Protein AF-A0A317D134-F1 (afdb_monomer)

Sequence (85 aa):
MALMVALEEYEAGLCKRCGHDLAESTDPAHDYNNPTATAVYLPAPGTPVQCHCCAALERSEQAVAAQNPQFPAAIMHAVQLVPRG

Organism: NCBI:txid2202421

Radius of gyration: 20.53 Å; Cα contacts (8 Å, |Δi|>4): 48; chains: 1; bounding box: 48×37×53 Å

Secondary structure (DSSP, 8-state):
-HHHHHHHHHHHTB-TTT--B------GGG-TT-TT-S----PPTTPPP--HHHHHHHHHHHHHHHH-TTSTT------------

Foldseek 3Di:
DVVVVVVVVQQVQADPPPRDGLDDPDDPLADPPDPNRPHHDDPDPPDDRDDPVVVVVVVVLVVQCVVPVPCSPDDDDDDDDDDDD

pLDDT: mean 81.04, std 7.31, range [60.62, 91.88]

Solvent-accessible surface area (backbone atoms only — not comparable to full-atom values): 5659 Å² total; per-residue (Å²): 112,70,68,60,54,55,47,52,58,53,56,68,46,30,33,93,86,79,66,48,74,62,73,75,96,60,60,76,68,30,29,84,87,39,94,82,39,89,51,63,85,71,79,59,89,92,56,84,86,71,50,66,67,60,54,52,49,53,53,48,50,52,53,49,22,73,74,30,75,91,48,52,8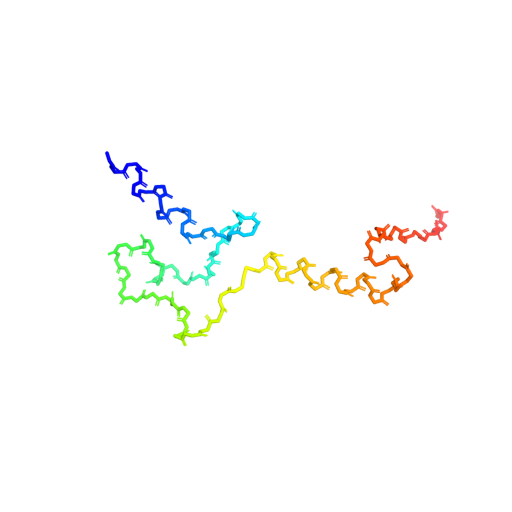5,60,86,78,84,86,82,78,93,72,85,85,127

Structure (mmCIF, N/CA/C/O backbone):
data_AF-A0A317D134-F1
#
_entry.id   AF-A0A317D134-F1
#
loop_
_atom_site.group_PDB
_atom_site.id
_atom_site.type_symbol
_atom_site.label_atom_id
_atom_site.label_alt_id
_atom_site.label_comp_id
_atom_site.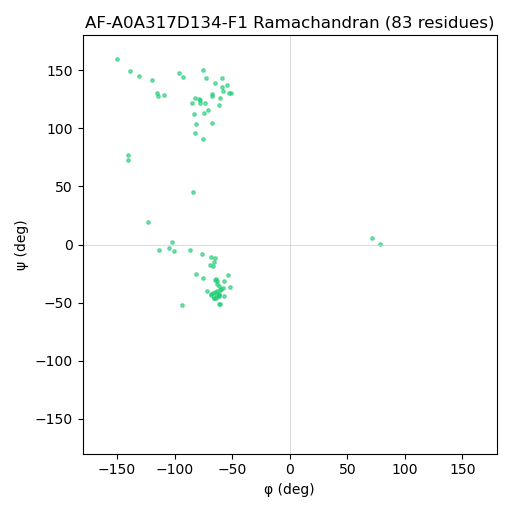label_asym_id
_atom_site.label_entity_id
_atom_site.label_seq_id
_atom_site.pdbx_PDB_ins_code
_atom_site.Cartn_x
_atom_site.Cartn_y
_atom_site.Cartn_z
_atom_site.occupancy
_atom_site.B_iso_or_equiv
_atom_site.auth_seq_id
_atom_site.auth_comp_id
_atom_site.auth_asym_id
_atom_site.auth_atom_id
_atom_site.pdbx_PDB_model_num
ATOM 1 N N . MET A 1 1 ? -1.344 -6.210 29.388 1.00 72.12 1 MET A N 1
ATOM 2 C CA . MET A 1 1 ? -1.981 -6.820 28.198 1.00 72.12 1 MET A CA 1
ATOM 3 C C . MET A 1 1 ? -2.456 -5.806 27.161 1.00 72.12 1 MET A C 1
ATOM 5 O O . MET A 1 1 ? -2.331 -6.125 25.993 1.00 72.12 1 MET A O 1
ATOM 9 N N . ALA A 1 2 ? -2.923 -4.604 27.530 1.00 83.38 2 ALA A N 1
ATOM 10 C CA . ALA A 1 2 ? -3.392 -3.589 26.566 1.00 83.38 2 ALA A CA 1
ATOM 11 C C . ALA A 1 2 ? -2.399 -3.255 25.428 1.00 83.38 2 ALA A C 1
ATOM 13 O O . ALA A 1 2 ? -2.810 -3.096 24.289 1.00 83.38 2 ALA A O 1
ATOM 14 N N . LEU A 1 3 ? -1.092 -3.227 25.716 1.00 86.00 3 LEU A N 1
ATOM 15 C CA . LEU A 1 3 ? -0.049 -2.982 24.708 1.00 86.00 3 LEU A CA 1
ATOM 16 C C . LEU A 1 3 ? 0.030 -4.058 23.613 1.00 86.00 3 LEU A C 1
ATOM 18 O O . LEU A 1 3 ? 0.339 -3.727 22.478 1.00 86.00 3 LEU A O 1
ATOM 22 N N . MET A 1 4 ? -0.248 -5.324 23.939 1.00 91.88 4 MET A N 1
ATOM 23 C CA . MET A 1 4 ? -0.222 -6.406 22.945 1.00 91.88 4 MET A CA 1
ATOM 24 C C . MET A 1 4 ? -1.415 -6.303 21.993 1.00 91.88 4 MET A C 1
ATOM 26 O O . MET A 1 4 ? -1.246 -6.471 20.796 1.00 91.88 4 MET A O 1
ATOM 30 N N . VAL A 1 5 ? -2.592 -5.953 22.523 1.00 89.06 5 VAL A N 1
ATOM 31 C CA . VAL A 1 5 ? -3.806 -5.735 21.719 1.00 89.06 5 VAL A CA 1
ATOM 32 C C . VAL A 1 5 ? -3.619 -4.550 20.773 1.00 89.06 5 VAL A C 1
ATOM 34 O O . VAL A 1 5 ? -3.866 -4.674 19.582 1.00 89.06 5 VAL A O 1
ATOM 37 N N . ALA A 1 6 ? -3.090 -3.432 21.280 1.00 82.38 6 ALA A N 1
ATOM 38 C CA . ALA A 1 6 ? -2.802 -2.263 20.451 1.00 82.38 6 ALA A CA 1
ATOM 39 C C . ALA A 1 6 ? -1.774 -2.567 19.344 1.00 82.38 6 ALA A C 1
ATOM 41 O O . ALA A 1 6 ? -1.877 -2.036 18.240 1.00 82.38 6 ALA A O 1
ATOM 42 N N . LEU A 1 7 ? -0.786 -3.425 19.624 1.00 86.31 7 LEU A N 1
ATOM 43 C CA . LEU A 1 7 ? 0.188 -3.854 18.623 1.00 86.31 7 LEU A CA 1
ATOM 44 C C . LEU A 1 7 ? -0.458 -4.731 17.542 1.00 86.31 7 LEU A C 1
ATOM 46 O O . LEU A 1 7 ? -0.201 -4.511 16.364 1.00 86.31 7 LEU A O 1
ATOM 50 N N . GLU A 1 8 ? -1.314 -5.681 17.921 1.00 89.19 8 GLU A N 1
ATOM 51 C CA . GLU A 1 8 ? -2.047 -6.523 16.966 1.00 89.19 8 GLU A CA 1
ATOM 52 C C . GLU A 1 8 ? -2.963 -5.692 16.057 1.00 89.19 8 GLU A C 1
ATOM 54 O O . GLU A 1 8 ? -2.988 -5.908 14.844 1.00 89.19 8 GLU A O 1
ATOM 59 N N . GLU A 1 9 ? -3.676 -4.714 16.622 1.00 83.12 9 GLU A N 1
ATOM 60 C CA . GLU A 1 9 ? -4.516 -3.779 15.866 1.00 83.12 9 GLU A CA 1
ATOM 61 C C . GLU A 1 9 ? -3.689 -2.938 14.887 1.00 83.12 9 GLU A C 1
ATOM 63 O O . GLU A 1 9 ? -4.054 -2.813 13.716 1.00 83.12 9 GLU A O 1
ATOM 68 N N . TYR A 1 10 ? -2.540 -2.421 15.331 1.00 83.62 10 TYR A N 1
ATOM 69 C CA . TYR A 1 10 ? -1.615 -1.690 14.467 1.00 83.62 10 TYR A CA 1
ATOM 70 C C . TYR A 1 10 ? -1.101 -2.568 13.318 1.00 83.62 10 TYR A C 1
ATOM 72 O O . TYR A 1 10 ? -1.212 -2.201 12.150 1.00 83.62 10 TYR A O 1
ATOM 80 N N . GLU A 1 11 ? -0.595 -3.764 13.623 1.00 88.44 11 GLU A N 1
ATOM 81 C CA . GLU A 1 11 ? -0.069 -4.686 12.617 1.00 88.44 11 GLU A CA 1
ATOM 82 C C . GLU A 1 11 ? -1.146 -5.166 11.637 1.00 88.44 11 GLU A C 1
ATOM 84 O O . GLU A 1 11 ? -0.831 -5.464 10.479 1.00 88.44 11 GLU A O 1
ATOM 89 N N . ALA A 1 12 ? -2.409 -5.261 12.062 1.00 84.81 12 ALA A N 1
ATOM 90 C CA . ALA A 1 12 ? -3.534 -5.584 11.187 1.00 84.81 12 ALA A CA 1
ATOM 91 C C . ALA A 1 12 ? -3.749 -4.520 10.096 1.00 84.81 12 ALA A C 1
ATOM 93 O O . ALA A 1 12 ? -4.122 -4.878 8.979 1.00 84.81 12 ALA A O 1
ATOM 94 N N . GLY A 1 13 ? -3.439 -3.253 10.388 1.00 80.81 13 GLY A N 1
ATOM 95 C CA . GLY A 1 13 ? -3.482 -2.142 9.434 1.00 80.81 13 GLY A CA 1
ATOM 96 C C . GLY A 1 13 ? -2.311 -2.096 8.446 1.00 80.81 13 GLY A C 1
ATOM 97 O O . GLY A 1 13 ? -2.348 -1.316 7.496 1.00 80.81 13 GLY A O 1
ATOM 98 N N . LEU A 1 14 ? -1.278 -2.929 8.621 1.00 87.88 14 LEU A N 1
ATOM 99 C CA . LEU A 1 14 ? -0.096 -2.930 7.759 1.00 87.88 14 LEU A CA 1
ATOM 100 C C . LEU A 1 14 ? -0.205 -3.925 6.604 1.00 87.88 14 LEU A C 1
ATOM 102 O O . LEU A 1 14 ? -0.652 -5.069 6.743 1.00 87.88 14 LEU A O 1
ATOM 106 N N . CYS A 1 15 ? 0.337 -3.534 5.453 1.00 89.19 15 CYS A N 1
ATOM 107 C CA . CYS A 1 15 ? 0.559 -4.449 4.349 1.00 89.19 15 CYS A CA 1
ATOM 108 C C . CYS A 1 15 ? 1.529 -5.560 4.771 1.00 89.19 15 CYS A C 1
ATOM 110 O O . CYS A 1 15 ? 2.701 -5.307 5.046 1.00 89.19 15 CYS A O 1
ATOM 112 N N . LYS A 1 16 ? 1.084 -6.819 4.706 1.00 88.12 16 LYS A N 1
ATOM 113 C CA . LYS A 1 16 ? 1.903 -7.985 5.086 1.00 88.12 16 LYS A CA 1
ATOM 114 C C . LYS A 1 16 ? 3.128 -8.225 4.189 1.00 88.12 16 LYS A C 1
ATOM 116 O O . LYS A 1 16 ? 3.979 -9.032 4.543 1.00 88.12 16 L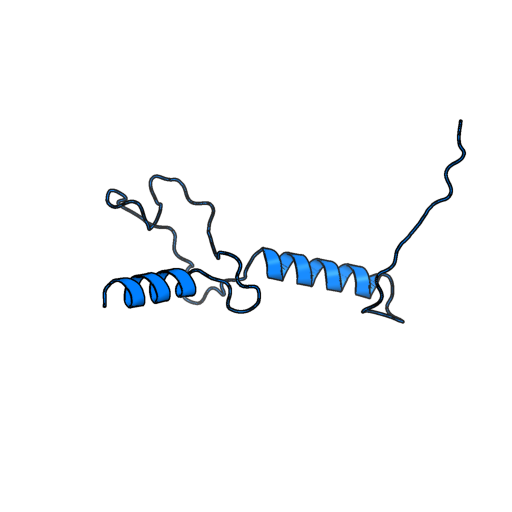YS A O 1
ATOM 121 N N . ARG A 1 17 ? 3.228 -7.544 3.038 1.00 89.00 17 ARG A N 1
ATOM 122 C CA . ARG A 1 17 ? 4.382 -7.626 2.124 1.00 89.00 17 ARG A CA 1
ATOM 123 C C . ARG A 1 17 ? 5.418 -6.532 2.380 1.00 89.00 17 ARG A C 1
ATOM 125 O O . ARG A 1 17 ? 6.598 -6.843 2.468 1.00 89.00 17 ARG A O 1
ATOM 132 N N . CYS A 1 18 ? 5.002 -5.266 2.429 1.00 89.81 18 CYS A N 1
ATOM 133 C CA . CYS A 1 18 ? 5.928 -4.125 2.477 1.00 89.81 18 CYS A CA 1
ATOM 134 C C . CYS A 1 18 ? 5.889 -3.323 3.785 1.00 89.81 18 CYS A C 1
ATOM 136 O O . CYS A 1 18 ? 6.678 -2.394 3.930 1.00 89.81 18 CYS A O 1
ATOM 138 N N . GLY A 1 19 ? 4.982 -3.643 4.713 1.00 89.81 19 GLY A N 1
ATOM 139 C CA . GLY A 1 19 ? 4.863 -2.968 6.007 1.00 89.81 19 GLY A CA 1
ATOM 140 C C . GLY A 1 19 ? 4.314 -1.541 5.953 1.00 89.81 19 GLY A C 1
ATOM 141 O O . GLY A 1 19 ? 4.305 -0.879 6.980 1.00 89.81 19 GLY A O 1
ATOM 142 N N . HIS A 1 20 ? 3.875 -1.049 4.789 1.00 87.50 20 HIS A N 1
ATOM 143 C CA . HIS A 1 20 ? 3.199 0.249 4.690 1.00 87.50 20 HIS A CA 1
ATOM 144 C C . HIS A 1 20 ? 1.762 0.171 5.198 1.00 87.50 20 HIS A C 1
ATOM 146 O O . HIS A 1 20 ? 1.103 -0.858 5.017 1.00 87.50 20 HIS A O 1
ATOM 152 N N . ASP A 1 21 ? 1.270 1.285 5.737 1.00 84.06 21 ASP A N 1
ATOM 153 C CA . ASP A 1 21 ? -0.122 1.425 6.152 1.00 84.06 21 ASP A CA 1
ATOM 154 C C . ASP A 1 21 ? -1.070 1.165 4.973 1.00 84.06 21 ASP A C 1
ATOM 156 O O . ASP A 1 21 ? -0.920 1.717 3.878 1.00 84.06 21 ASP A O 1
ATOM 160 N N . LEU A 1 22 ? -2.083 0.334 5.209 1.00 78.38 22 LEU A N 1
ATOM 161 C CA . LEU A 1 22 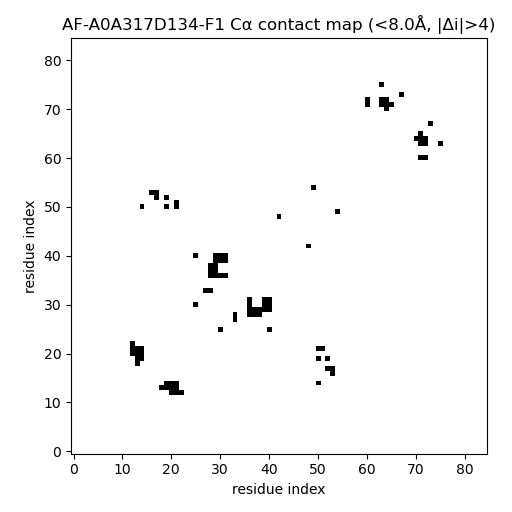? -3.244 0.161 4.336 1.00 78.38 22 LEU A CA 1
ATOM 162 C C . LEU A 1 22 ? -4.288 1.245 4.635 1.00 78.38 22 LEU A C 1
ATOM 164 O O . LEU A 1 22 ? -5.471 0.955 4.781 1.00 78.38 22 LEU A O 1
ATOM 168 N N . ALA A 1 23 ? -3.842 2.493 4.775 1.00 68.56 23 ALA A N 1
ATOM 169 C CA . ALA A 1 23 ? -4.730 3.606 5.057 1.00 68.56 23 ALA A CA 1
ATOM 170 C C . ALA A 1 23 ? -5.530 3.966 3.798 1.00 68.56 23 ALA A C 1
ATOM 172 O O . ALA A 1 23 ? -4.962 4.307 2.756 1.00 68.56 23 ALA A O 1
ATOM 173 N N . GLU A 1 24 ? -6.854 3.908 3.898 1.00 66.19 24 GLU A N 1
ATOM 174 C CA . GLU A 1 24 ? -7.727 4.597 2.955 1.00 66.19 24 GLU A CA 1
ATOM 175 C C . GLU A 1 24 ? -7.674 6.105 3.241 1.00 66.19 24 GLU A C 1
ATOM 177 O O . GLU A 1 24 ? -7.594 6.537 4.391 1.00 66.19 24 GLU A O 1
ATOM 182 N N . SER A 1 25 ? -7.724 6.934 2.197 1.00 60.62 25 SER A N 1
ATOM 183 C CA . SER A 1 25 ? -7.977 8.364 2.384 1.00 60.62 25 SER A CA 1
ATOM 184 C C . SER A 1 25 ? -9.463 8.529 2.695 1.00 60.62 25 SER A C 1
ATOM 186 O O . SER A 1 25 ? -10.281 8.632 1.783 1.00 60.62 25 SER A O 1
ATOM 188 N N . THR A 1 26 ? -9.819 8.508 3.977 1.00 67.25 26 THR A N 1
ATOM 189 C CA . THR A 1 26 ? -11.206 8.657 4.430 1.00 67.25 26 THR A CA 1
ATOM 190 C C . THR A 1 26 ? -11.512 10.102 4.811 1.00 67.25 26 THR A C 1
ATOM 192 O O . THR A 1 26 ? -10.656 10.829 5.314 1.00 67.25 26 THR A O 1
ATOM 195 N N . ASP A 1 27 ? -12.758 10.522 4.586 1.00 80.44 27 ASP A N 1
ATOM 196 C CA . ASP A 1 27 ? -13.322 11.712 5.231 1.00 80.44 27 ASP A CA 1
ATOM 197 C C . ASP A 1 27 ? -13.139 11.587 6.761 1.00 80.44 27 ASP A C 1
ATOM 199 O O . ASP A 1 27 ? -13.497 10.539 7.306 1.00 80.44 27 ASP A O 1
ATOM 203 N N . PRO A 1 28 ? -12.615 12.604 7.475 1.00 82.25 28 PRO A N 1
ATOM 204 C CA . PRO A 1 28 ? -12.481 12.571 8.935 1.00 82.25 28 PRO A CA 1
ATOM 205 C C . PRO A 1 28 ? -13.782 12.255 9.695 1.00 82.25 28 PRO A C 1
ATOM 207 O O . PRO A 1 28 ? -13.739 11.737 10.814 1.00 82.25 28 PRO A O 1
ATOM 210 N N . ALA A 1 29 ? -14.948 12.554 9.109 1.00 86.50 29 ALA A N 1
ATOM 211 C CA . ALA A 1 29 ? -16.250 12.200 9.678 1.00 86.50 29 ALA A CA 1
ATOM 212 C C . ALA A 1 29 ? -16.535 10.684 9.664 1.00 86.50 29 ALA A C 1
ATOM 214 O O . ALA A 1 29 ? -17.412 10.224 10.396 1.00 86.50 29 ALA A O 1
ATOM 215 N N . HIS A 1 30 ? -15.797 9.919 8.854 1.00 84.62 30 HIS A N 1
ATOM 216 C CA . HIS A 1 30 ? -15.928 8.472 8.671 1.00 84.62 30 HIS A CA 1
ATOM 217 C C . HIS A 1 30 ? -14.619 7.713 8.960 1.00 84.62 30 HIS A C 1
ATOM 219 O O . HIS A 1 30 ? -14.431 6.588 8.490 1.00 84.62 30 HIS A O 1
ATOM 225 N N . ASP A 1 31 ? -13.695 8.336 9.697 1.00 80.94 31 ASP A N 1
ATOM 226 C CA . ASP A 1 31 ? -12.463 7.699 10.163 1.00 80.94 31 ASP A CA 1
ATOM 227 C C . ASP A 1 31 ? -12.798 6.612 11.196 1.00 80.94 31 ASP A C 1
ATOM 229 O O . ASP A 1 31 ? -13.507 6.863 12.172 1.00 80.94 31 ASP A O 1
ATOM 233 N N . TYR A 1 32 ? -12.259 5.409 10.995 1.00 77.38 32 TYR A N 1
ATOM 234 C CA . TYR A 1 32 ? -12.428 4.272 11.900 1.00 77.38 32 TYR A CA 1
ATOM 235 C C . TYR A 1 32 ? -11.966 4.570 13.337 1.00 77.38 32 TYR A C 1
ATOM 237 O O . TYR A 1 32 ? -12.540 4.055 14.294 1.00 77.38 32 TYR A O 1
ATOM 245 N N . ASN A 1 33 ? -10.958 5.430 13.503 1.00 77.69 33 ASN A N 1
ATOM 246 C CA . ASN A 1 33 ? -10.409 5.804 14.805 1.00 77.69 33 ASN A CA 1
ATOM 247 C C . ASN A 1 33 ? -11.151 6.976 15.466 1.00 77.69 33 ASN A C 1
ATOM 249 O O . ASN A 1 33 ? -10.832 7.341 16.600 1.00 77.69 33 ASN A O 1
ATOM 253 N N . ASN A 1 34 ? -12.125 7.592 14.789 1.00 83.69 34 ASN A N 1
ATOM 254 C CA . ASN A 1 34 ? -12.913 8.677 15.358 1.00 83.69 34 ASN A CA 1
ATOM 255 C C . ASN A 1 34 ? -14.061 8.103 16.217 1.00 83.69 34 ASN A C 1
ATOM 257 O O . ASN A 1 34 ? -15.026 7.567 15.672 1.00 83.69 34 ASN A O 1
ATOM 261 N N . PRO A 1 35 ? -14.045 8.280 17.554 1.00 86.38 35 PRO A N 1
ATOM 262 C CA . PRO A 1 35 ? -15.043 7.686 18.450 1.00 86.38 35 PRO A CA 1
ATOM 263 C C . PRO A 1 35 ? -16.454 8.273 18.288 1.00 86.38 35 PRO A C 1
ATOM 265 O O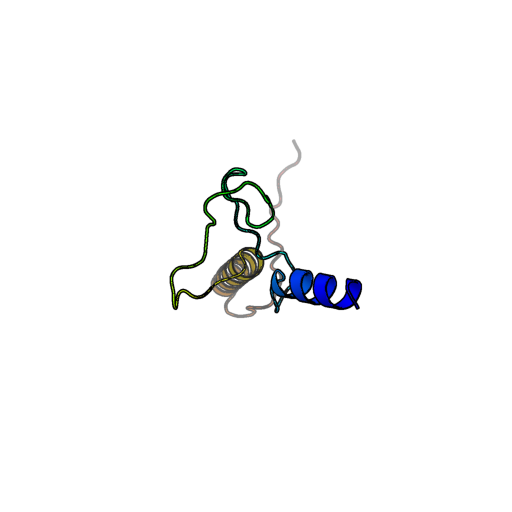 . PRO A 1 35 ? -17.405 7.765 18.876 1.00 86.38 35 PRO A O 1
ATOM 268 N N . THR A 1 36 ? -16.589 9.369 17.539 1.00 90.94 36 THR A N 1
ATOM 269 C CA . THR A 1 36 ? -17.866 10.044 17.267 1.00 90.94 36 THR A CA 1
ATOM 270 C C . THR A 1 36 ? -18.392 9.804 15.854 1.00 90.94 36 THR A C 1
ATOM 272 O O . THR A 1 36 ? -19.487 10.267 15.533 1.00 90.94 36 THR A O 1
ATOM 275 N N . ALA A 1 37 ? -17.642 9.087 15.012 1.00 86.44 37 ALA A N 1
ATOM 276 C CA . ALA A 1 37 ? -18.083 8.740 13.670 1.00 86.44 37 ALA A CA 1
ATOM 277 C C . ALA A 1 37 ? -19.299 7.801 13.722 1.00 86.44 37 ALA A C 1
ATOM 279 O O . ALA A 1 37 ? -19.371 6.878 14.533 1.00 86.44 37 ALA A O 1
ATOM 280 N N . THR A 1 38 ? -20.272 8.032 12.840 1.00 89.94 38 THR A N 1
ATOM 281 C CA . THR A 1 38 ? -21.488 7.204 12.724 1.00 89.94 38 THR A CA 1
ATOM 282 C C . THR A 1 38 ? -21.425 6.206 11.567 1.00 89.94 38 THR A C 1
ATOM 284 O O . THR A 1 38 ? -22.323 5.375 11.426 1.00 89.94 38 THR A O 1
ATOM 287 N N . ALA A 1 39 ? -20.376 6.271 10.745 1.00 86.44 39 ALA A N 1
ATOM 288 C CA . ALA A 1 39 ? -20.128 5.383 9.617 1.00 86.44 39 ALA A CA 1
ATOM 289 C C . ALA A 1 39 ? -18.619 5.233 9.376 1.00 86.44 39 ALA A C 1
ATOM 291 O O . ALA A 1 39 ? -17.838 6.082 9.796 1.00 86.44 39 ALA A O 1
ATOM 292 N N . VAL A 1 40 ? -18.229 4.162 8.682 1.00 84.56 40 VAL A N 1
ATOM 293 C CA . VAL A 1 40 ? -16.843 3.873 8.284 1.00 84.56 40 VAL A CA 1
ATOM 294 C C . VAL A 1 40 ? -16.814 3.338 6.855 1.00 84.56 40 VAL A C 1
ATOM 296 O O . VAL A 1 40 ? -17.760 2.672 6.421 1.00 84.56 40 VAL A O 1
ATOM 299 N N . TYR A 1 41 ? -15.732 3.608 6.127 1.00 78.56 41 TYR A N 1
ATOM 300 C CA . TYR A 1 41 ? -15.469 2.952 4.848 1.00 78.56 41 TYR A CA 1
ATOM 301 C C . TYR A 1 41 ? -14.821 1.593 5.102 1.00 78.56 41 TYR A C 1
ATOM 303 O O . TYR A 1 41 ? -13.840 1.483 5.833 1.00 78.56 41 TYR A O 1
ATOM 311 N N . LEU A 1 42 ? -15.415 0.547 4.531 1.00 77.25 42 LEU A N 1
ATOM 312 C CA . LEU A 1 42 ? -14.874 -0.805 4.548 1.00 77.25 42 LEU A CA 1
ATOM 313 C C . LEU A 1 42 ? -14.899 -1.356 3.121 1.00 77.25 42 LEU A C 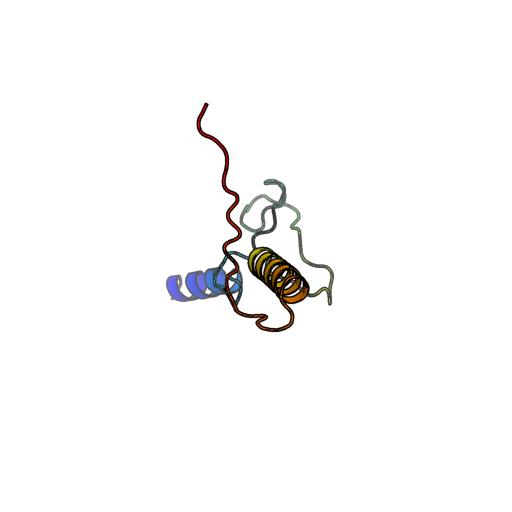1
ATOM 315 O O . LEU A 1 42 ? -15.856 -1.083 2.383 1.00 77.25 42 LEU A O 1
ATOM 319 N N . PRO A 1 43 ? -13.910 -2.176 2.731 1.00 76.44 43 PRO A N 1
ATOM 320 C CA . PRO A 1 43 ? -13.943 -2.879 1.460 1.00 76.44 43 PRO A CA 1
ATOM 321 C C . PRO A 1 43 ? -15.232 -3.690 1.320 1.00 76.44 43 PRO A C 1
ATOM 323 O O . PRO A 1 43 ? -15.663 -4.369 2.258 1.00 76.44 43 PRO A O 1
ATOM 326 N N . ALA A 1 44 ? -15.844 -3.660 0.135 1.00 83.12 44 ALA A N 1
ATOM 327 C CA . ALA A 1 44 ? -17.014 -4.487 -0.128 1.00 83.12 44 ALA A CA 1
ATOM 328 C C . ALA A 1 44 ? -16.666 -5.982 0.060 1.00 83.12 44 ALA A C 1
ATOM 330 O O . ALA A 1 44 ? -15.561 -6.396 -0.317 1.00 83.12 44 ALA A O 1
ATOM 331 N N . PRO A 1 45 ? -17.578 -6.815 0.600 1.00 84.69 45 PRO A N 1
ATOM 332 C CA . PRO A 1 45 ? -17.297 -8.223 0.874 1.00 84.69 45 PRO A CA 1
ATOM 333 C C . PRO A 1 45 ? -16.718 -8.964 -0.336 1.00 84.69 45 PRO A C 1
ATOM 335 O O . PRO A 1 45 ? -17.258 -8.890 -1.438 1.00 84.69 45 PRO A O 1
ATOM 338 N N . GLY A 1 46 ? -15.612 -9.682 -0.127 1.00 82.75 46 GLY A N 1
ATOM 339 C CA . GLY A 1 46 ? -14.915 -10.424 -1.183 1.00 82.75 46 GLY A CA 1
ATOM 340 C C . GLY A 1 46 ? -14.033 -9.573 -2.105 1.00 82.75 46 GLY A C 1
ATOM 341 O O . GLY A 1 46 ? -13.393 -10.128 -2.996 1.00 82.75 46 GLY A O 1
ATOM 342 N N . THR A 1 47 ? -13.955 -8.256 -1.895 1.00 80.19 47 THR A N 1
ATOM 343 C CA . THR A 1 47 ? -13.057 -7.390 -2.667 1.00 80.19 47 THR A CA 1
ATOM 344 C C . THR A 1 47 ? -11.627 -7.545 -2.151 1.00 80.19 47 THR A C 1
ATOM 346 O O . THR A 1 47 ? -11.392 -7.348 -0.956 1.00 80.19 47 THR A O 1
ATOM 349 N N . PRO A 1 48 ? -10.654 -7.891 -3.011 1.00 77.81 48 PRO A N 1
ATOM 350 C CA . PRO A 1 48 ? -9.262 -7.958 -2.598 1.00 77.81 48 PRO A CA 1
ATOM 351 C C . PRO A 1 48 ? -8.746 -6.553 -2.269 1.00 77.81 48 PRO A C 1
ATOM 353 O O . PRO A 1 48 ? -8.842 -5.635 -3.082 1.00 77.81 48 PRO A O 1
ATOM 356 N N . VAL A 1 49 ? -8.160 -6.398 -1.084 1.00 76.75 49 VAL A N 1
ATOM 357 C CA . VAL A 1 49 ? -7.436 -5.182 -0.699 1.00 76.75 49 VAL A CA 1
ATOM 358 C C . VAL A 1 49 ? -6.008 -5.293 -1.221 1.00 76.75 49 VAL A C 1
ATOM 360 O O . VAL A 1 49 ? -5.284 -6.227 -0.873 1.00 76.75 49 VAL A O 1
ATOM 363 N N . GLN A 1 50 ? -5.589 -4.341 -2.053 1.00 79.50 50 GLN A N 1
ATOM 364 C CA . GLN A 1 50 ? -4.220 -4.262 -2.555 1.00 79.50 50 GLN A CA 1
ATOM 365 C C . GLN A 1 50 ? -3.544 -2.996 -2.028 1.00 79.50 50 GLN A C 1
ATOM 367 O O . GLN A 1 50 ? -4.041 -1.889 -2.211 1.00 79.50 50 GLN A O 1
ATOM 372 N N . CYS A 1 51 ? -2.368 -3.151 -1.418 1.00 86.88 51 CYS A N 1
ATOM 373 C CA . CYS A 1 51 ? -1.542 -2.016 -1.011 1.00 86.88 51 C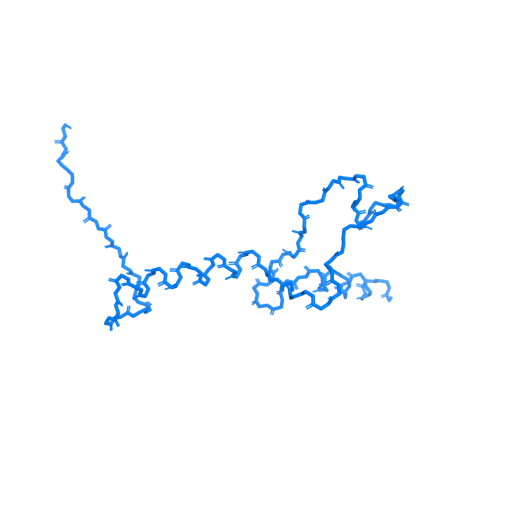YS A CA 1
ATOM 374 C C . CYS A 1 51 ? -1.153 -1.166 -2.232 1.00 86.88 51 CYS A C 1
ATOM 376 O O . CYS A 1 51 ? -0.547 -1.682 -3.177 1.00 86.88 51 CYS A O 1
ATOM 378 N N . HIS A 1 52 ? -1.424 0.142 -2.184 1.00 84.31 52 HIS A N 1
ATOM 379 C CA . HIS A 1 52 ? -1.079 1.071 -3.263 1.00 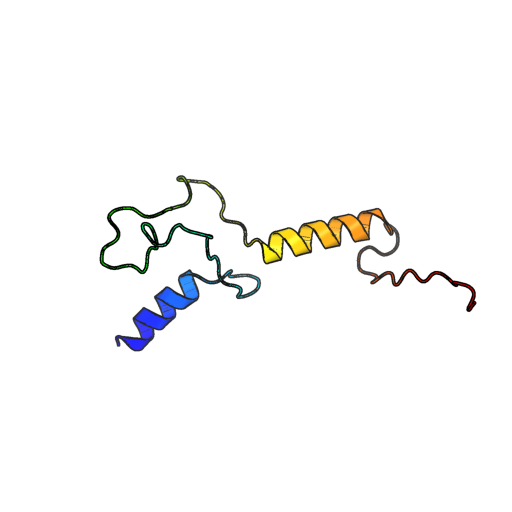84.31 52 HIS A CA 1
ATOM 380 C C . HIS A 1 52 ? 0.421 1.084 -3.587 1.00 84.31 52 HIS A C 1
ATOM 382 O O . HIS A 1 52 ? 0.780 1.137 -4.764 1.00 84.31 52 HIS A O 1
ATOM 388 N N . CYS A 1 53 ? 1.294 0.971 -2.580 1.00 85.88 53 CYS A N 1
ATOM 389 C CA . CYS A 1 53 ? 2.744 0.909 -2.778 1.00 85.88 53 CYS A CA 1
ATOM 390 C C . CYS A 1 53 ? 3.157 -0.364 -3.528 1.00 85.88 53 CYS A C 1
ATOM 392 O O . CYS A 1 53 ? 3.915 -0.289 -4.492 1.00 85.88 53 CYS A O 1
ATOM 394 N N . CYS A 1 54 ? 2.626 -1.528 -3.136 1.00 88.38 54 CYS A N 1
ATOM 395 C CA . CYS A 1 54 ? 2.902 -2.782 -3.842 1.00 88.38 54 CYS A CA 1
ATOM 396 C C . CYS A 1 54 ? 2.354 -2.764 -5.271 1.00 88.38 54 CYS A C 1
ATOM 398 O O . CYS A 1 54 ? 3.049 -3.200 -6.182 1.00 88.38 54 CYS A O 1
ATOM 400 N N . ALA A 1 55 ? 1.151 -2.223 -5.474 1.00 87.75 55 ALA A N 1
ATOM 401 C CA . ALA A 1 55 ? 0.565 -2.075 -6.802 1.00 87.75 55 ALA A CA 1
ATOM 402 C C . ALA A 1 55 ? 1.401 -1.135 -7.690 1.00 87.75 55 ALA A C 1
ATOM 404 O O . ALA A 1 55 ? 1.585 -1.390 -8.876 1.00 87.75 55 ALA A O 1
ATOM 405 N N . ALA A 1 56 ? 1.917 -0.037 -7.129 1.00 86.69 56 ALA A N 1
ATOM 406 C CA . ALA A 1 56 ? 2.787 0.894 -7.845 1.00 86.69 56 ALA A CA 1
ATOM 407 C C . ALA A 1 56 ? 4.133 0.261 -8.219 1.00 86.69 56 ALA A C 1
ATOM 409 O O . ALA A 1 56 ? 4.598 0.452 -9.346 1.00 86.69 56 ALA A O 1
ATOM 410 N N . LEU A 1 57 ? 4.726 -0.513 -7.306 1.00 87.06 57 LEU A N 1
ATOM 411 C CA . LEU A 1 57 ? 5.951 -1.261 -7.571 1.00 87.06 57 LEU A CA 1
ATOM 412 C C . LEU A 1 57 ? 5.734 -2.277 -8.696 1.00 87.06 57 LEU A C 1
ATOM 414 O O . LEU A 1 57 ? 6.459 -2.239 -9.682 1.00 87.06 57 LEU A O 1
ATOM 418 N N . GLU A 1 58 ? 4.691 -3.103 -8.599 1.00 88.62 58 GLU A N 1
ATOM 419 C CA . GLU A 1 58 ? 4.371 -4.120 -9.605 1.00 88.62 58 GLU A CA 1
ATOM 420 C C . GLU A 1 58 ? 4.167 -3.505 -10.999 1.00 88.62 58 GLU A C 1
ATOM 422 O O . GLU A 1 58 ? 4.739 -3.978 -11.980 1.00 88.62 58 GLU A O 1
ATOM 427 N N . ARG A 1 59 ? 3.425 -2.391 -11.100 1.00 87.88 59 ARG A N 1
ATOM 428 C CA . ARG A 1 59 ? 3.280 -1.655 -12.369 1.00 87.88 59 ARG A CA 1
ATOM 429 C C . ARG A 1 59 ? 4.617 -1.147 -12.909 1.00 87.88 59 ARG A C 1
ATOM 431 O O . ARG A 1 59 ? 4.837 -1.173 -14.118 1.00 87.88 59 ARG A O 1
ATOM 438 N N . SER A 1 60 ? 5.496 -0.668 -12.031 1.00 84.06 60 SER A N 1
ATOM 439 C CA . SER A 1 60 ? 6.816 -0.161 -12.424 1.00 84.06 60 SER A CA 1
ATOM 440 C C . SER A 1 60 ? 7.715 -1.289 -12.930 1.00 84.06 60 SER A C 1
ATOM 442 O O . SER A 1 60 ? 8.354 -1.141 -13.968 1.00 84.06 60 SER A O 1
ATOM 444 N N . GLU A 1 61 ? 7.713 -2.437 -12.251 1.00 85.06 61 GLU A N 1
ATOM 445 C CA . GLU A 1 61 ? 8.448 -3.639 -12.662 1.00 85.06 61 GLU A CA 1
ATOM 446 C C . GLU A 1 61 ? 7.957 -4.153 -14.022 1.00 85.06 61 GLU A C 1
ATOM 448 O O . GLU A 1 61 ? 8.769 -4.444 -14.899 1.00 85.06 61 GLU A O 1
ATOM 453 N N . GLN A 1 62 ? 6.639 -4.181 -14.247 1.00 85.81 62 GLN A N 1
ATOM 454 C CA . GLN A 1 62 ? 6.056 -4.540 -15.544 1.00 85.81 62 GLN A CA 1
ATOM 455 C C . GLN A 1 62 ? 6.487 -3.578 -16.659 1.00 85.81 62 GLN A C 1
ATOM 457 O O . GLN A 1 62 ? 6.856 -4.020 -17.749 1.00 85.81 62 GLN A O 1
ATOM 462 N N . ALA A 1 63 ? 6.476 -2.267 -16.395 1.00 82.81 63 ALA A N 1
ATOM 463 C CA . ALA A 1 63 ? 6.903 -1.263 -17.365 1.00 82.81 63 ALA A CA 1
ATOM 464 C C . ALA A 1 63 ? 8.392 -1.402 -17.722 1.00 82.81 63 ALA A C 1
ATOM 466 O O . ALA A 1 63 ? 8.747 -1.334 -18.898 1.00 82.81 63 ALA A O 1
ATOM 467 N N . VAL A 1 64 ? 9.258 -1.641 -16.732 1.00 78.81 64 VAL A N 1
ATOM 468 C CA . VAL A 1 64 ? 10.697 -1.862 -16.955 1.00 78.81 64 VAL A CA 1
ATOM 469 C C . VAL A 1 64 ? 10.942 -3.156 -17.731 1.00 78.81 64 VAL A C 1
ATOM 471 O O . VAL A 1 64 ? 11.684 -3.144 -18.714 1.00 78.81 64 VAL A O 1
ATOM 474 N N . ALA A 1 65 ? 10.279 -4.253 -17.356 1.00 81.12 65 ALA A N 1
ATOM 475 C CA . ALA A 1 65 ? 10.398 -5.531 -18.052 1.00 81.12 65 ALA A CA 1
ATOM 476 C C . ALA A 1 65 ? 9.966 -5.430 -19.526 1.00 81.12 65 ALA A C 1
ATOM 478 O O . ALA A 1 65 ? 10.622 -5.998 -20.398 1.00 81.12 65 ALA A O 1
ATOM 479 N N . ALA A 1 66 ? 8.913 -4.660 -19.824 1.00 81.69 66 ALA A N 1
ATOM 480 C CA . ALA A 1 66 ? 8.475 -4.403 -21.196 1.00 81.69 66 ALA A CA 1
ATOM 481 C C . ALA A 1 66 ? 9.511 -3.614 -22.021 1.00 81.69 66 ALA A C 1
ATOM 483 O O . ALA A 1 66 ? 9.606 -3.804 -23.232 1.00 81.69 66 ALA A O 1
ATOM 484 N N . GLN A 1 67 ? 10.299 -2.74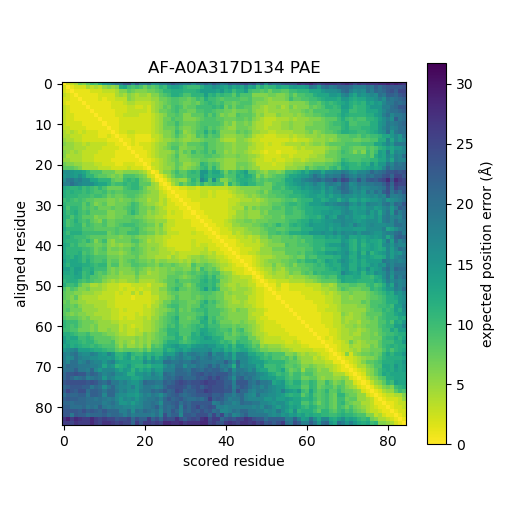6 -21.381 1.00 79.94 67 GLN A N 1
ATOM 485 C CA . GLN A 1 67 ? 11.340 -1.959 -22.047 1.00 79.94 67 GLN A CA 1
ATOM 486 C C . GLN A 1 67 ? 12.646 -2.744 -22.254 1.00 79.94 67 GLN A C 1
ATOM 488 O O . GLN A 1 67 ? 13.403 -2.423 -23.169 1.00 79.94 67 GLN A O 1
ATOM 493 N N . ASN A 1 68 ? 12.923 -3.766 -21.437 1.00 75.62 68 ASN A N 1
ATOM 494 C CA . ASN A 1 68 ? 14.110 -4.615 -21.568 1.00 75.62 68 ASN A CA 1
ATOM 495 C C . ASN A 1 68 ? 13.800 -6.091 -21.284 1.00 75.62 68 ASN A C 1
ATOM 497 O O . ASN A 1 68 ? 14.155 -6.618 -20.226 1.00 75.62 68 ASN A O 1
ATOM 501 N N . PRO A 1 69 ? 13.181 -6.791 -22.249 1.00 77.81 69 PRO A N 1
ATOM 502 C CA . PRO A 1 69 ? 12.788 -8.186 -22.069 1.00 77.81 69 PRO A CA 1
ATOM 503 C C . PRO A 1 69 ? 13.986 -9.139 -21.942 1.00 77.81 69 PRO A C 1
ATOM 505 O O . PRO A 1 69 ? 13.829 -10.252 -21.450 1.00 77.81 69 PRO A O 1
ATOM 508 N N . GLN A 1 70 ? 15.182 -8.722 -22.372 1.00 79.94 70 GLN A N 1
ATOM 509 C CA . GLN A 1 70 ? 16.403 -9.523 -22.248 1.00 79.94 70 GLN A CA 1
ATOM 510 C C . GLN A 1 70 ? 16.938 -9.536 -20.809 1.00 79.94 70 GLN A C 1
ATOM 512 O O . GLN A 1 70 ? 17.537 -10.526 -20.394 1.00 79.94 70 GLN A O 1
ATOM 517 N N . PHE A 1 71 ? 16.691 -8.468 -20.039 1.00 75.38 71 PHE A N 1
ATOM 518 C CA . PHE A 1 71 ? 17.147 -8.327 -18.654 1.00 75.38 71 PHE A CA 1
ATOM 519 C C . PHE A 1 71 ? 16.068 -7.659 -17.776 1.00 75.38 71 PHE A C 1
ATOM 521 O O . PHE A 1 71 ? 16.230 -6.510 -17.362 1.00 75.38 71 PHE A O 1
ATOM 528 N N . PRO A 1 72 ? 14.974 -8.367 -17.443 1.00 66.69 72 PRO A N 1
ATOM 529 C CA . PRO A 1 72 ? 13.789 -7.779 -16.804 1.00 66.69 72 PRO A CA 1
ATOM 530 C C . PRO A 1 72 ? 14.015 -7.247 -15.377 1.00 66.69 72 PRO A C 1
ATOM 532 O O . PRO A 1 72 ? 13.199 -6.479 -14.882 1.00 66.69 72 PRO A O 1
ATOM 535 N N . ALA A 1 73 ? 15.118 -7.623 -14.721 1.00 66.44 73 ALA A N 1
ATOM 536 C CA . ALA A 1 73 ? 15.510 -7.125 -13.398 1.00 66.44 73 ALA A CA 1
ATOM 537 C C . ALA A 1 73 ? 16.626 -6.060 -13.446 1.00 66.44 73 ALA A C 1
ATOM 539 O O . ALA A 1 73 ? 17.105 -5.617 -12.402 1.00 66.44 73 ALA A O 1
ATOM 540 N N . ALA A 1 74 ? 17.092 -5.667 -14.638 1.00 68.50 74 ALA A N 1
ATOM 541 C CA . ALA A 1 74 ? 18.146 -4.670 -14.763 1.00 68.50 74 ALA A CA 1
ATOM 542 C C . ALA A 1 74 ? 17.578 -3.258 -14.567 1.00 68.50 74 ALA A C 1
ATOM 544 O O . ALA A 1 74 ? 16.677 -2.827 -15.287 1.00 68.50 74 ALA A O 1
ATOM 545 N N . ILE A 1 75 ? 18.155 -2.505 -13.628 1.00 65.81 75 ILE A N 1
ATOM 546 C CA . ILE A 1 75 ? 17.896 -1.069 -13.501 1.00 65.81 75 ILE A CA 1
ATOM 547 C C . ILE A 1 75 ? 18.500 -0.384 -14.731 1.00 65.81 75 ILE A C 1
ATOM 549 O O . ILE A 1 75 ? 19.717 -0.230 -14.838 1.00 65.81 75 ILE A O 1
ATOM 553 N N . MET A 1 76 ? 17.654 0.019 -15.677 1.00 63.72 76 MET A N 1
ATOM 554 C CA . MET A 1 76 ? 18.089 0.796 -16.833 1.00 63.72 76 MET A CA 1
ATOM 555 C C . MET A 1 76 ? 18.222 2.270 -16.458 1.00 63.72 76 MET A C 1
ATOM 557 O O . MET A 1 76 ? 17.235 2.996 -16.353 1.00 63.72 76 MET A O 1
ATOM 561 N N . HIS A 1 77 ? 19.454 2.738 -16.280 1.00 64.50 77 HIS A N 1
ATOM 562 C CA . HIS A 1 77 ? 19.745 4.169 -16.284 1.00 64.50 77 HIS A CA 1
ATOM 563 C C . HIS A 1 77 ? 19.894 4.660 -17.726 1.00 64.50 77 HIS A C 1
ATOM 565 O O . HIS A 1 77 ? 20.960 4.550 -18.329 1.00 64.50 77 HIS A O 1
ATOM 571 N N . ALA A 1 78 ? 18.808 5.200 -18.281 1.00 68.31 78 ALA A N 1
ATOM 572 C CA . ALA A 1 78 ? 18.854 5.929 -19.541 1.00 68.31 78 ALA A CA 1
ATOM 573 C C . ALA A 1 78 ? 19.411 7.337 -19.290 1.00 68.31 78 ALA A C 1
ATOM 575 O O . ALA A 1 78 ? 18.860 8.100 -18.497 1.00 68.31 78 ALA A O 1
ATOM 576 N N . VAL A 1 79 ? 20.505 7.682 -19.967 1.00 76.88 79 VAL A N 1
ATOM 577 C CA . VAL A 1 79 ? 21.099 9.022 -19.928 1.00 76.88 79 VAL A CA 1
ATOM 578 C C . VAL A 1 79 ? 21.110 9.615 -21.329 1.00 76.88 79 VAL A C 1
ATOM 580 O O . VAL A 1 79 ? 21.372 8.916 -22.307 1.00 76.88 79 VAL A O 1
ATOM 583 N N . GLN A 1 80 ? 20.839 10.914 -21.426 1.00 83.38 80 GLN A N 1
ATOM 584 C CA . GLN A 1 80 ? 20.967 11.670 -22.665 1.00 83.38 80 GLN A CA 1
ATOM 585 C C . GLN A 1 80 ? 22.065 12.717 -22.498 1.00 83.38 80 GLN A C 1
ATOM 587 O O . GLN A 1 80 ? 22.072 13.476 -21.528 1.00 83.38 80 GLN A O 1
ATOM 592 N N . LEU A 1 81 ? 22.985 12.774 -23.460 1.00 78.62 81 LEU A N 1
ATOM 593 C CA . LEU A 1 81 ? 23.944 13.867 -23.554 1.00 78.62 81 LEU A CA 1
ATOM 594 C C . LEU A 1 81 ? 23.203 15.132 -24.007 1.00 78.62 81 LEU A C 1
ATOM 596 O O . LEU A 1 81 ? 22.680 15.178 -25.120 1.00 78.62 81 LEU A O 1
ATOM 600 N N . VAL A 1 82 ? 23.167 16.152 -23.149 1.00 86.94 82 VAL A N 1
ATOM 601 C CA . VAL A 1 82 ? 22.611 17.474 -23.468 1.00 86.94 82 VAL A CA 1
ATOM 602 C C . VAL A 1 82 ? 23.769 18.473 -23.581 1.00 86.94 82 VAL A C 1
ATOM 604 O O . VAL A 1 82 ? 24.602 18.517 -22.670 1.00 86.94 82 VAL A O 1
ATOM 607 N N . PRO A 1 83 ? 23.871 19.261 -24.670 1.00 76.25 83 PRO A N 1
ATOM 608 C CA . PRO A 1 83 ? 24.904 20.286 -24.798 1.00 76.25 83 PRO A CA 1
ATOM 609 C C . PRO A 1 83 ? 24.812 21.310 -23.662 1.00 76.25 83 PRO A C 1
ATOM 611 O O . PRO A 1 83 ? 23.725 21.791 -23.342 1.00 76.25 83 PRO A O 1
ATOM 614 N N . ARG A 1 84 ? 25.956 21.675 -23.074 1.00 76.31 84 ARG A N 1
ATOM 615 C CA . ARG A 1 84 ? 26.048 22.857 -22.209 1.00 76.31 84 ARG A CA 1
ATOM 616 C C . ARG A 1 84 ? 26.029 24.101 -23.099 1.00 76.31 84 ARG A C 1
ATOM 618 O O . ARG A 1 84 ? 26.954 24.280 -23.889 1.00 76.31 84 ARG A O 1
ATOM 625 N N . GLY A 1 85 ? 24.961 24.890 -22.991 1.00 72.12 85 GLY A N 1
ATOM 626 C CA . GLY A 1 85 ? 24.941 26.289 -23.426 1.00 72.12 85 GLY A CA 1
ATOM 627 C C . GLY A 1 85 ? 25.642 27.190 -22.422 1.00 72.12 85 GLY A C 1
ATOM 628 O O . GLY A 1 85 ? 25.736 26.780 -21.239 1.00 72.12 85 GLY A O 1
#

Mean predicted aligned error: 9.53 Å